Protein AF-A0AAD7UZS7-F1 (afdb_monomer_lite)

Structure (mmCIF, N/CA/C/O backbone):
data_AF-A0AAD7UZS7-F1
#
_entry.id   AF-A0AAD7UZS7-F1
#
loop_
_atom_site.group_PDB
_atom_site.id
_atom_site.type_symbol
_atom_site.label_atom_id
_atom_site.label_alt_id
_atom_site.label_comp_id
_atom_site.label_asym_id
_atom_site.label_entity_id
_atom_site.label_seq_id
_atom_site.pdbx_PDB_ins_code
_atom_site.Cartn_x
_atom_site.Cartn_y
_atom_site.Cartn_z
_atom_site.occupancy
_atom_site.B_iso_or_equiv
_atom_site.auth_seq_id
_atom_site.auth_comp_id
_atom_site.auth_asym_id
_atom_site.auth_atom_id
_atom_site.pdbx_PDB_model_num
ATOM 1 N N . MET A 1 1 ? -13.257 4.327 -44.012 1.00 34.75 1 MET A N 1
ATOM 2 C CA . MET A 1 1 ? -13.485 3.287 -42.992 1.00 34.75 1 MET A CA 1
ATOM 3 C C . MET A 1 1 ? -13.222 3.942 -41.645 1.00 34.75 1 MET A C 1
ATOM 5 O O . MET A 1 1 ? -12.064 4.077 -41.287 1.00 34.75 1 MET A O 1
ATOM 9 N N . THR A 1 2 ? -14.165 4.761 -41.162 1.00 34.84 2 THR A N 1
ATOM 10 C CA . THR A 1 2 ? -15.269 4.382 -40.239 1.00 34.84 2 THR A CA 1
ATOM 11 C C . THR A 1 2 ? -14.692 3.950 -38.886 1.00 34.84 2 THR A C 1
ATOM 13 O O . THR A 1 2 ? -14.070 2.899 -38.812 1.00 34.84 2 THR A O 1
ATOM 16 N N . GLU A 1 3 ? -14.591 4.872 -37.921 1.00 46.22 3 GLU A N 1
ATOM 17 C CA . GLU A 1 3 ? -15.652 5.182 -36.928 1.00 46.22 3 GLU A CA 1
ATOM 18 C C . GLU A 1 3 ? -15.929 3.970 -36.023 1.00 46.22 3 GLU A C 1
ATOM 20 O O . GLU A 1 3 ? -16.879 3.249 -36.266 1.00 46.22 3 GLU A O 1
ATOM 25 N N . GLU A 1 4 ? -15.081 3.733 -35.012 1.00 42.47 4 GLU A N 1
ATOM 26 C CA . GLU A 1 4 ? -15.274 2.712 -33.955 1.00 42.47 4 GLU A CA 1
ATOM 27 C C . GLU A 1 4 ? -14.586 3.178 -32.649 1.00 42.47 4 GLU A C 1
ATOM 29 O O . GLU A 1 4 ? -13.711 2.524 -32.084 1.00 42.47 4 GLU A O 1
ATOM 34 N N . LEU A 1 5 ? -14.899 4.394 -32.199 1.00 43.41 5 LEU A N 1
ATOM 35 C CA . LEU A 1 5 ? -14.493 4.900 -30.881 1.00 43.41 5 LEU A CA 1
ATOM 36 C C . LEU A 1 5 ? -15.609 5.535 -30.022 1.00 43.41 5 LEU A C 1
ATOM 38 O O . LEU A 1 5 ? -15.333 5.739 -28.838 1.00 43.41 5 LEU A O 1
ATOM 42 N N . PRO A 1 6 ? -16.849 5.812 -30.496 1.00 47.59 6 PRO A N 1
ATOM 43 C CA . PRO A 1 6 ? -17.861 6.392 -29.612 1.00 47.59 6 PRO A CA 1
ATOM 44 C C . PRO A 1 6 ? -18.611 5.364 -28.736 1.00 47.59 6 PRO A C 1
ATOM 46 O O . PRO A 1 6 ? -19.041 5.724 -27.641 1.00 47.59 6 PRO A O 1
ATOM 49 N N . GLU A 1 7 ? -18.705 4.079 -29.110 1.00 40.81 7 GLU A N 1
ATOM 50 C CA . GLU A 1 7 ? -19.534 3.105 -28.359 1.00 40.81 7 GLU A CA 1
ATOM 51 C C . GLU A 1 7 ? -19.004 2.764 -26.953 1.00 40.81 7 GLU A C 1
ATOM 53 O O . GLU A 1 7 ? -19.781 2.514 -26.027 1.00 40.81 7 GLU A O 1
ATOM 58 N N . ALA A 1 8 ? -17.683 2.782 -26.748 1.00 45.66 8 ALA A N 1
ATOM 59 C CA . ALA A 1 8 ? -17.097 2.482 -25.438 1.00 45.66 8 ALA A CA 1
ATOM 60 C C . ALA A 1 8 ? -17.362 3.593 -24.404 1.00 45.66 8 ALA A C 1
ATOM 62 O O . ALA A 1 8 ? -17.337 3.337 -23.199 1.00 45.66 8 ALA A O 1
ATOM 63 N N . VAL A 1 9 ? -17.619 4.817 -24.874 1.00 44.47 9 VAL A N 1
ATOM 64 C CA . VAL A 1 9 ? -17.815 6.007 -24.036 1.00 44.47 9 VAL A CA 1
ATOM 65 C C . VAL A 1 9 ? -19.282 6.139 -23.615 1.00 44.47 9 VAL A C 1
ATOM 67 O O . VAL A 1 9 ? -19.565 6.482 -22.468 1.00 44.47 9 VAL A O 1
ATOM 70 N N . GLU A 1 10 ? -20.212 5.776 -24.502 1.00 42.84 10 GLU A N 1
ATOM 71 C CA . GLU A 1 10 ? -21.659 5.826 -24.248 1.00 42.84 10 GLU A CA 1
ATOM 72 C C . GLU A 1 10 ? -22.138 4.703 -23.313 1.00 42.84 10 GLU A C 1
ATOM 74 O O . GLU A 1 10 ? -23.030 4.899 -22.490 1.00 42.84 10 GLU A O 1
ATOM 79 N N . LYS A 1 11 ? -21.489 3.531 -23.347 1.00 45.81 11 LYS A N 1
ATOM 80 C CA . LYS A 1 11 ? -21.862 2.389 -22.492 1.00 45.81 11 LYS A CA 1
ATOM 81 C C . LYS A 1 11 ? -21.555 2.597 -21.000 1.00 45.81 11 LYS A C 1
ATOM 83 O O . LYS A 1 11 ? -22.085 1.871 -20.161 1.00 45.81 11 LYS A O 1
ATOM 88 N N . ILE A 1 12 ? -20.698 3.563 -20.660 1.00 48.84 12 ILE A N 1
ATOM 89 C CA . ILE A 1 12 ? -20.290 3.858 -19.274 1.00 48.84 12 ILE A CA 1
ATOM 90 C C . ILE A 1 12 ? -21.111 5.012 -18.680 1.00 48.84 12 ILE A C 1
ATOM 92 O O . ILE A 1 12 ? -21.299 5.071 -17.465 1.00 48.84 12 ILE A O 1
ATOM 96 N N . ILE A 1 13 ? -21.625 5.915 -19.516 1.00 47.97 13 ILE A N 1
ATOM 97 C CA . ILE A 1 13 ? -22.289 7.142 -19.077 1.00 47.97 13 ILE A CA 1
ATOM 98 C C . ILE A 1 13 ? -23.733 7.095 -19.573 1.00 47.97 13 ILE A C 1
ATOM 100 O O . ILE A 1 13 ? -24.020 7.404 -20.724 1.00 47.97 13 ILE A O 1
ATOM 104 N N . GLY A 1 14 ? -24.652 6.699 -18.687 1.00 41.62 14 GLY A N 1
ATOM 105 C CA . GLY A 1 14 ? -26.088 6.839 -18.936 1.00 41.62 14 GLY A CA 1
ATOM 106 C C . GLY A 1 14 ? -26.455 8.282 -19.332 1.00 41.62 14 GLY A C 1
ATOM 107 O O . GLY A 1 14 ? -25.746 9.228 -18.971 1.00 41.62 14 GLY A O 1
ATOM 108 N N . PRO A 1 15 ? -27.554 8.489 -20.075 1.00 39.66 15 PRO A N 1
ATOM 109 C CA . PRO A 1 15 ? -27.794 9.739 -20.776 1.00 39.66 15 PRO A CA 1
ATOM 110 C C . PRO A 1 15 ? -28.309 10.806 -19.809 1.00 39.66 15 PRO A C 1
ATOM 112 O O . PRO A 1 15 ? -29.509 10.906 -19.571 1.00 39.66 15 PRO A O 1
ATOM 115 N N . SER A 1 16 ? -27.404 11.593 -19.230 1.00 48.38 16 SER A N 1
ATOM 116 C CA . SER A 1 16 ? -27.586 13.014 -18.880 1.00 48.38 16 SER A CA 1
ATOM 117 C C . SER A 1 16 ? -26.532 13.430 -17.870 1.00 48.38 16 SER A C 1
ATOM 119 O O . SER A 1 16 ? -26.708 13.256 -16.668 1.00 48.38 16 SER A O 1
ATOM 121 N N . SER A 1 17 ? -25.440 14.026 -18.333 1.00 45.56 17 SER A N 1
ATOM 122 C CA . SER A 1 17 ? -24.605 14.896 -17.503 1.00 45.56 17 SER A CA 1
ATOM 123 C C . SER A 1 17 ? -23.801 15.796 -18.428 1.00 45.56 17 SER A C 1
ATOM 125 O O . SER A 1 17 ? -22.802 15.384 -19.007 1.00 45.56 17 SER A O 1
ATOM 127 N N . SER A 1 18 ? -24.268 17.030 -18.587 1.00 51.00 18 SER A N 1
ATOM 128 C CA . SER A 1 18 ? -23.645 18.112 -19.349 1.00 51.00 18 SER A CA 1
ATOM 129 C C . SER A 1 18 ? -22.381 18.653 -18.662 1.00 51.00 18 SER A C 1
ATOM 131 O O . SER A 1 18 ? -22.293 19.843 -18.363 1.00 51.00 18 SER A O 1
ATOM 133 N N . LEU A 1 19 ? -21.415 17.784 -18.363 1.00 45.06 19 LEU A N 1
ATOM 134 C CA . LEU A 1 19 ? -20.101 18.180 -17.860 1.00 45.06 19 LEU A CA 1
ATOM 135 C C . LEU A 1 19 ? -19.131 18.288 -19.038 1.00 45.06 19 LEU A C 1
ATOM 137 O O . LEU A 1 19 ? -19.007 17.372 -19.848 1.00 45.06 19 LEU A O 1
ATOM 141 N N . GLN A 1 20 ? -18.502 19.456 -19.162 1.00 49.06 20 GLN A N 1
ATOM 142 C CA . GLN A 1 20 ? -17.637 19.831 -20.275 1.00 49.06 20 GLN A CA 1
ATOM 143 C C . GLN A 1 20 ? -16.518 18.805 -20.490 1.00 49.06 20 GLN A C 1
ATOM 145 O O . GLN A 1 20 ? -15.691 18.558 -19.617 1.00 49.06 20 GLN A O 1
ATOM 150 N N . TYR A 1 21 ? -16.477 18.264 -21.707 1.00 43.16 21 TYR A N 1
ATOM 151 C CA . TYR A 1 21 ? -15.547 17.244 -22.203 1.00 43.16 21 TYR A CA 1
ATOM 152 C C . TYR A 1 21 ? -14.063 17.505 -21.855 1.00 43.16 21 TYR A C 1
ATOM 154 O O . TYR A 1 21 ? -13.299 16.565 -21.642 1.00 43.16 21 TYR A O 1
ATOM 162 N N . GLY A 1 22 ? -13.657 18.776 -21.740 1.00 48.41 22 GLY A N 1
ATOM 163 C CA . GLY A 1 22 ? -12.296 19.177 -21.361 1.00 48.41 22 GLY A CA 1
ATOM 164 C C . GLY A 1 22 ? -11.922 18.867 -19.906 1.00 48.41 22 GLY A C 1
ATOM 165 O O . GLY A 1 22 ? -10.808 18.406 -19.648 1.00 48.41 22 GLY A O 1
ATOM 166 N N . ASP A 1 23 ? -12.854 19.029 -18.966 1.00 51.62 23 ASP A N 1
ATOM 167 C CA . ASP A 1 23 ? -12.610 18.763 -17.542 1.00 51.62 23 ASP A CA 1
ATOM 168 C C . ASP A 1 23 ? -12.594 17.261 -17.264 1.00 51.62 23 ASP A C 1
ATOM 170 O O . ASP A 1 23 ? -11.804 16.766 -16.454 1.00 51.62 23 ASP A O 1
ATOM 174 N N . THR A 1 24 ? -13.416 16.507 -17.994 1.00 54.41 24 THR A N 1
ATOM 175 C CA . THR A 1 24 ? -13.457 15.048 -17.897 1.00 54.41 24 THR A CA 1
ATOM 176 C C . THR A 1 24 ? -12.170 14.424 -18.424 1.00 54.41 24 THR A C 1
ATOM 178 O O . THR A 1 24 ? -11.658 13.519 -17.778 1.00 54.41 24 THR A O 1
ATOM 181 N N . LEU A 1 25 ? -11.601 14.931 -19.528 1.00 52.16 25 LEU A N 1
ATOM 182 C CA . LEU A 1 25 ? -10.336 14.445 -20.096 1.00 52.16 25 LEU A CA 1
ATOM 183 C C . LEU A 1 25 ? -9.134 14.725 -19.193 1.00 52.16 25 LEU A C 1
ATOM 185 O O . LEU A 1 25 ? -8.334 13.823 -18.957 1.00 52.16 25 LEU A O 1
ATOM 189 N N . MET A 1 26 ? -9.018 15.933 -18.639 1.00 54.00 26 MET A N 1
ATOM 190 C CA . MET A 1 26 ? -7.929 16.253 -17.708 1.00 54.00 26 MET A CA 1
ATOM 191 C C . MET A 1 26 ? -8.052 15.474 -16.396 1.00 54.00 26 MET A C 1
ATOM 193 O O . MET A 1 26 ? -7.050 14.991 -15.867 1.00 54.00 26 MET A O 1
ATOM 197 N N . THR A 1 27 ? -9.276 15.255 -15.912 1.00 55.97 27 THR A N 1
ATOM 198 C CA . THR A 1 27 ? -9.528 14.396 -14.747 1.00 55.97 27 THR A CA 1
ATOM 199 C C . THR A 1 27 ? -9.259 12.920 -15.065 1.00 55.97 27 THR A C 1
ATOM 201 O O . THR A 1 27 ? -8.687 12.211 -14.240 1.00 55.97 27 THR A O 1
ATOM 204 N N . LEU A 1 28 ? -9.590 12.443 -16.270 1.00 53.00 28 LEU A N 1
ATOM 205 C CA . LEU A 1 28 ? -9.273 11.091 -16.752 1.00 53.00 28 LEU A CA 1
ATOM 206 C C . LEU A 1 28 ? -7.767 10.871 -16.888 1.00 53.00 28 LEU A C 1
ATOM 208 O O . LEU A 1 28 ? -7.269 9.840 -16.452 1.00 53.00 28 LEU A O 1
ATOM 212 N N . LEU A 1 29 ? -7.025 11.834 -17.435 1.00 51.84 29 LEU A N 1
ATOM 213 C CA . LEU A 1 29 ? -5.568 11.757 -17.560 1.00 51.84 29 LEU A CA 1
ATOM 214 C C . LEU A 1 29 ? -4.883 11.805 -16.186 1.00 51.84 29 LEU A C 1
ATOM 216 O O . LEU A 1 29 ? -3.997 10.993 -15.914 1.00 51.84 29 LEU A O 1
ATOM 220 N N . ALA A 1 30 ? -5.348 12.677 -15.285 1.00 57.16 30 ALA A N 1
ATOM 221 C CA . ALA A 1 30 ? -4.860 12.741 -13.907 1.00 57.16 30 ALA A CA 1
ATOM 222 C C . ALA A 1 30 ? -5.179 11.462 -13.108 1.00 57.16 30 ALA A C 1
ATOM 224 O O . ALA A 1 30 ? -4.355 10.993 -12.321 1.00 57.16 30 ALA A O 1
ATOM 225 N N . THR A 1 31 ? -6.348 10.853 -13.331 1.00 56.47 31 THR A N 1
ATOM 226 C CA . THR A 1 31 ? -6.728 9.585 -12.685 1.00 56.47 31 THR A CA 1
ATOM 227 C C . THR A 1 31 ? -6.069 8.366 -13.327 1.00 56.47 31 THR A C 1
ATOM 229 O O . THR A 1 31 ? -5.806 7.398 -12.613 1.00 56.47 31 THR A O 1
ATOM 232 N N . LEU A 1 32 ? -5.725 8.401 -14.621 1.00 54.59 32 LEU A N 1
ATOM 233 C CA . LEU A 1 32 ? -4.958 7.339 -15.284 1.00 54.59 32 LEU A CA 1
ATOM 234 C C . LEU A 1 32 ? -3.574 7.175 -14.651 1.00 54.59 32 LEU A C 1
ATOM 236 O O . LEU A 1 32 ? -3.126 6.053 -14.438 1.00 54.59 32 LEU A O 1
ATOM 240 N N . TRP A 1 33 ? -2.914 8.280 -14.303 1.00 53.66 33 TRP A N 1
ATOM 241 C CA . TRP A 1 33 ? -1.585 8.247 -13.680 1.00 53.66 33 TRP A CA 1
ATOM 242 C C . TRP A 1 33 ? -1.630 7.824 -12.208 1.00 53.66 33 TRP A C 1
ATOM 244 O O . TRP A 1 33 ? -0.631 7.360 -11.663 1.00 53.66 33 TRP A O 1
ATOM 254 N N . TRP A 1 34 ? -2.801 7.918 -11.572 1.00 59.44 34 TRP A N 1
ATOM 255 C CA . TRP A 1 34 ? -3.037 7.395 -10.227 1.00 59.44 34 TRP A CA 1
ATOM 256 C C . TRP A 1 34 ? -3.326 5.885 -10.213 1.00 59.44 34 TRP A C 1
ATOM 258 O O . TRP A 1 34 ? -3.430 5.281 -9.144 1.00 59.44 34 TRP A O 1
ATOM 268 N N . ARG A 1 35 ? -3.447 5.231 -11.379 1.00 76.25 35 ARG A N 1
ATOM 269 C CA . ARG A 1 35 ? -3.639 3.779 -11.446 1.00 76.25 35 ARG A CA 1
ATOM 270 C C . ARG A 1 35 ? -2.301 3.071 -11.233 1.00 76.25 35 ARG A C 1
ATOM 272 O O . ARG A 1 35 ? -1.406 3.212 -12.068 1.00 76.25 35 ARG A O 1
ATOM 279 N N . PRO A 1 36 ? -2.167 2.242 -10.180 1.00 76.56 36 PRO A N 1
ATOM 280 C CA . PRO A 1 36 ? -0.920 1.528 -9.908 1.00 76.56 36 PRO A CA 1
ATOM 281 C C . PRO A 1 36 ? -0.444 0.679 -11.093 1.00 76.56 36 PRO A C 1
ATOM 283 O O . PRO A 1 36 ? 0.754 0.561 -11.319 1.00 76.56 36 PRO A O 1
ATOM 286 N N . VAL A 1 37 ? -1.383 0.128 -11.871 1.00 81.25 37 VAL A N 1
ATOM 287 C CA . VAL A 1 37 ? -1.093 -0.694 -13.054 1.00 81.25 37 VAL A CA 1
ATOM 288 C C . VAL A 1 37 ? -0.431 0.132 -14.154 1.00 81.25 37 VAL A C 1
ATOM 290 O O . VAL A 1 37 ? 0.618 -0.258 -14.644 1.00 81.25 37 VAL A O 1
ATOM 293 N N . THR A 1 38 ? -0.968 1.305 -14.483 1.00 82.88 38 THR A N 1
ATOM 294 C CA . THR A 1 38 ? -0.404 2.174 -15.527 1.00 82.88 38 THR A CA 1
ATOM 295 C C . THR A 1 38 ? 0.963 2.724 -15.121 1.00 82.88 38 THR A C 1
ATOM 297 O O . THR A 1 38 ? 1.889 2.751 -15.929 1.00 82.88 38 THR A O 1
ATOM 300 N N . ALA A 1 39 ? 1.137 3.093 -13.847 1.00 79.50 39 ALA A N 1
ATOM 301 C CA . ALA A 1 39 ? 2.445 3.482 -13.321 1.00 79.50 39 ALA A CA 1
ATOM 302 C C . ALA A 1 39 ? 3.459 2.322 -13.387 1.00 79.50 39 ALA A C 1
ATOM 304 O O . ALA A 1 39 ? 4.634 2.531 -13.698 1.00 79.50 39 ALA A O 1
ATOM 305 N N . PHE A 1 40 ? 3.009 1.092 -13.127 1.00 81.69 40 PHE A N 1
ATOM 306 C CA . PHE A 1 40 ? 3.840 -0.101 -13.250 1.00 81.69 40 PHE A CA 1
ATOM 307 C C . PHE A 1 40 ? 4.209 -0.413 -14.704 1.00 81.69 40 PHE A C 1
ATOM 309 O O . PHE A 1 40 ? 5.367 -0.726 -14.971 1.00 81.69 40 PHE A O 1
ATOM 316 N N . GLU A 1 41 ? 3.265 -0.307 -15.639 1.00 84.00 41 GLU A N 1
ATOM 317 C CA . GLU A 1 41 ? 3.509 -0.484 -17.075 1.00 84.00 41 GLU A CA 1
ATOM 318 C C . GLU A 1 41 ? 4.536 0.529 -17.580 1.00 84.00 41 GLU A C 1
ATOM 320 O O . GLU A 1 41 ? 5.536 0.139 -18.179 1.00 84.00 41 GLU A O 1
ATOM 325 N N . ALA A 1 42 ? 4.379 1.804 -17.215 1.00 83.38 42 ALA A N 1
ATOM 326 C CA . ALA A 1 42 ? 5.352 2.842 -17.538 1.00 83.38 42 ALA A CA 1
ATOM 327 C C . ALA A 1 42 ? 6.749 2.530 -16.970 1.00 83.38 42 ALA A C 1
ATOM 329 O O . ALA A 1 42 ? 7.752 2.747 -17.646 1.00 83.38 42 ALA A O 1
ATOM 330 N N . LEU A 1 43 ? 6.835 1.984 -15.750 1.00 80.06 43 LEU A N 1
ATOM 331 C CA . LEU A 1 43 ? 8.108 1.568 -15.153 1.00 80.06 43 LEU A CA 1
ATOM 332 C C . LEU A 1 43 ? 8.694 0.319 -15.833 1.00 80.06 43 LEU A C 1
ATOM 334 O O . LEU A 1 43 ? 9.914 0.211 -15.952 1.00 80.06 43 LEU A O 1
ATOM 338 N N . ARG A 1 44 ? 7.856 -0.652 -16.220 1.00 82.06 44 ARG A N 1
ATOM 339 C CA . ARG A 1 44 ? 8.235 -1.877 -16.952 1.00 82.06 44 ARG A CA 1
ATOM 340 C C . ARG A 1 44 ? 8.850 -1.539 -18.301 1.00 82.06 44 ARG A C 1
ATOM 342 O O . ARG A 1 44 ? 9.913 -2.067 -18.608 1.00 82.06 44 ARG A O 1
ATOM 349 N N . ASP A 1 45 ? 8.212 -0.640 -19.038 1.00 84.38 45 ASP A N 1
ATOM 350 C CA . ASP A 1 45 ? 8.590 -0.302 -20.411 1.00 84.38 45 ASP A CA 1
ATOM 351 C C . ASP A 1 45 ? 9.632 0.833 -20.465 1.00 84.38 45 ASP A C 1
ATOM 353 O O . ASP A 1 45 ? 10.068 1.249 -21.537 1.00 84.38 45 ASP A O 1
ATOM 357 N N . HIS A 1 46 ? 10.065 1.338 -19.303 1.00 82.00 46 HIS A N 1
ATOM 358 C CA . HIS A 1 46 ? 11.026 2.428 -19.215 1.00 82.00 46 HIS A CA 1
ATOM 359 C C . HIS A 1 46 ? 12.394 2.011 -19.794 1.00 82.00 46 HIS A C 1
ATOM 361 O O . HIS A 1 46 ? 12.946 0.990 -19.375 1.00 82.00 46 HIS A O 1
ATOM 367 N N . PRO A 1 47 ? 13.033 2.822 -20.661 1.00 81.62 47 PRO A N 1
ATOM 368 C CA . PRO A 1 47 ? 14.317 2.477 -21.288 1.00 81.62 47 PRO A CA 1
ATOM 369 C C . PRO A 1 47 ? 15.446 2.285 -20.266 1.00 81.62 47 PRO A C 1
ATOM 371 O O . PRO A 1 47 ? 16.352 1.478 -20.451 1.00 81.62 47 PRO A O 1
ATOM 374 N N . GLY A 1 48 ? 15.369 2.985 -19.134 1.00 79.12 48 GLY A N 1
ATOM 375 C CA . GLY A 1 48 ? 16.284 2.782 -18.011 1.00 79.12 48 GLY A CA 1
ATOM 376 C C . GLY A 1 48 ? 16.083 1.457 -17.270 1.00 79.12 48 GLY A C 1
ATOM 377 O O . GLY A 1 48 ? 16.976 1.066 -16.541 1.00 79.12 48 GLY A O 1
ATOM 378 N N . ALA A 1 49 ? 14.957 0.759 -17.439 1.00 76.62 49 ALA A N 1
ATOM 379 C CA . ALA A 1 49 ? 14.628 -0.491 -16.748 1.00 76.62 49 ALA A CA 1
ATOM 380 C C . ALA A 1 49 ? 14.928 -1.756 -17.575 1.00 76.62 49 ALA A C 1
ATOM 382 O O . ALA A 1 49 ? 14.612 -2.856 -17.128 1.00 76.62 49 ALA A O 1
ATOM 383 N N . VAL A 1 50 ? 15.565 -1.621 -18.745 1.00 80.88 50 VAL A N 1
ATOM 384 C CA . VAL A 1 50 ? 15.874 -2.736 -19.663 1.00 80.88 50 VAL A CA 1
ATOM 385 C C . VAL A 1 50 ? 16.689 -3.846 -18.988 1.00 80.88 50 VAL A C 1
ATOM 387 O O . VAL A 1 50 ? 16.460 -5.022 -19.243 1.00 80.88 50 VAL A O 1
ATOM 390 N N . ASN A 1 51 ? 17.589 -3.487 -18.067 1.00 84.00 51 ASN A N 1
ATOM 391 C CA . ASN A 1 51 ? 18.445 -4.440 -17.350 1.00 84.00 51 ASN A CA 1
ATOM 392 C C . ASN A 1 51 ? 17.838 -4.951 -16.033 1.00 84.00 51 ASN A C 1
ATOM 394 O O . ASN A 1 51 ? 18.574 -5.415 -15.165 1.00 84.00 51 ASN A O 1
ATOM 398 N N . ARG A 1 52 ? 16.519 -4.838 -15.847 1.00 85.19 52 ARG A N 1
ATOM 399 C C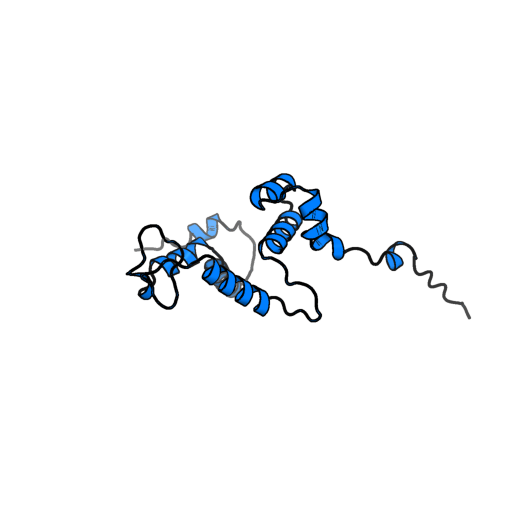A . ARG A 1 52 ? 15.837 -5.223 -14.606 1.00 85.19 52 ARG A CA 1
ATOM 400 C C . ARG A 1 52 ? 16.139 -6.682 -14.222 1.00 85.19 52 ARG A C 1
ATOM 402 O O . ARG A 1 52 ? 15.965 -7.575 -15.051 1.00 85.19 52 ARG A O 1
ATOM 409 N N . PRO A 1 53 ? 16.503 -6.952 -12.956 1.00 87.06 53 PRO A N 1
ATOM 410 C CA . PRO A 1 53 ? 16.701 -8.317 -12.498 1.00 87.06 53 PRO A CA 1
ATOM 411 C C . PRO A 1 53 ? 15.379 -9.105 -12.525 1.00 87.06 53 PRO A C 1
ATOM 413 O O . PRO A 1 53 ? 14.322 -8.556 -12.189 1.00 87.06 53 PRO A O 1
ATOM 416 N N . PRO A 1 54 ? 15.408 -10.393 -12.908 1.00 84.81 54 PRO A N 1
ATOM 417 C CA . PRO A 1 54 ? 14.204 -11.205 -13.035 1.00 84.81 54 PRO A CA 1
ATOM 418 C C . PRO A 1 54 ? 13.458 -11.290 -11.697 1.00 84.81 54 PRO A C 1
ATOM 420 O O . PRO A 1 54 ? 14.055 -11.512 -10.647 1.00 84.81 54 PRO A O 1
ATOM 423 N N . GLY A 1 55 ? 12.140 -11.081 -11.736 1.00 85.25 55 GLY A N 1
ATOM 424 C CA . GLY A 1 55 ? 11.273 -11.111 -10.552 1.00 85.25 55 GLY A CA 1
ATOM 425 C C . GLY A 1 55 ? 11.267 -9.836 -9.696 1.00 85.25 55 GLY A C 1
ATOM 426 O O . GLY A 1 55 ? 10.453 -9.738 -8.780 1.00 85.25 55 GLY A O 1
ATOM 427 N N . ALA A 1 56 ? 12.105 -8.833 -9.982 1.00 86.69 56 ALA A N 1
ATOM 428 C CA . ALA A 1 56 ? 12.106 -7.579 -9.229 1.00 86.69 56 ALA A CA 1
ATOM 429 C C . ALA A 1 56 ? 11.097 -6.566 -9.793 1.00 86.69 56 ALA A C 1
ATOM 431 O O . ALA A 1 56 ? 11.208 -6.137 -10.939 1.00 86.69 56 ALA A O 1
ATOM 432 N N . LEU A 1 57 ? 10.137 -6.127 -8.973 1.00 85.31 57 LEU A N 1
ATOM 433 C CA . LEU A 1 57 ? 9.192 -5.064 -9.353 1.00 85.31 57 LEU A CA 1
ATOM 434 C C . LEU A 1 57 ? 9.796 -3.662 -9.202 1.00 85.31 57 LEU A C 1
ATOM 436 O O . LEU A 1 57 ? 9.531 -2.780 -10.016 1.00 85.31 57 LEU A O 1
ATOM 440 N N . PHE A 1 58 ? 10.621 -3.463 -8.173 1.00 86.31 58 PHE A N 1
ATOM 441 C CA . PHE A 1 58 ? 11.263 -2.187 -7.865 1.00 86.31 58 PHE A CA 1
ATOM 442 C C . PHE A 1 58 ? 12.764 -2.280 -8.131 1.00 86.31 58 PHE A C 1
ATOM 444 O O . PHE A 1 58 ? 13.429 -3.189 -7.634 1.00 86.31 58 PHE A O 1
ATOM 451 N N . ILE A 1 59 ? 13.302 -1.319 -8.880 1.00 89.25 59 ILE A N 1
ATOM 452 C CA . ILE A 1 59 ? 14.724 -1.233 -9.236 1.00 89.25 59 ILE A CA 1
ATOM 453 C C . ILE A 1 59 ? 15.358 0.013 -8.624 1.00 89.25 59 ILE A C 1
ATOM 455 O O . ILE A 1 59 ? 14.675 1.012 -8.397 1.00 89.25 59 ILE A O 1
ATOM 459 N N . SER A 1 60 ? 16.660 -0.038 -8.346 1.00 85.25 60 SER A N 1
ATOM 460 C CA . SER A 1 60 ? 17.402 1.137 -7.889 1.00 85.25 60 SER A CA 1
ATOM 461 C C . SER A 1 60 ? 17.434 2.215 -8.975 1.00 85.25 60 SER A C 1
ATOM 463 O O . SER A 1 60 ? 17.649 1.927 -10.150 1.00 85.25 60 SER A O 1
ATOM 465 N N . THR A 1 61 ? 17.295 3.479 -8.571 1.00 81.62 61 THR A N 1
ATOM 466 C CA . THR A 1 61 ? 17.406 4.632 -9.477 1.00 81.62 61 THR A CA 1
ATOM 467 C C . THR A 1 61 ? 18.839 4.891 -9.938 1.00 81.62 61 THR A C 1
ATOM 469 O O . THR A 1 61 ? 19.039 5.616 -10.905 1.00 81.62 61 THR A O 1
ATOM 472 N N . THR A 1 62 ? 19.842 4.345 -9.241 1.00 84.75 62 THR A N 1
ATOM 473 C CA . THR A 1 62 ? 21.264 4.509 -9.595 1.00 84.75 62 THR A CA 1
ATOM 474 C C . THR A 1 62 ? 21.782 3.379 -10.479 1.00 84.75 62 THR A C 1
ATOM 476 O O . THR A 1 62 ? 22.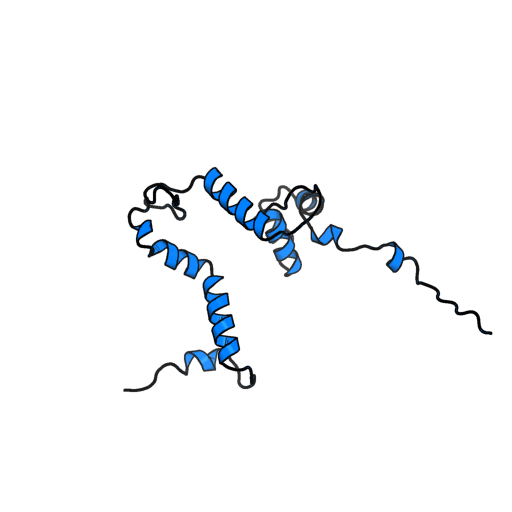603 3.611 -11.360 1.00 84.75 62 THR A O 1
ATOM 479 N N . HIS A 1 63 ? 21.292 2.159 -10.256 1.00 83.75 63 HIS A N 1
ATOM 480 C CA . HIS A 1 63 ? 21.708 0.959 -10.975 1.00 83.75 63 HIS A CA 1
ATOM 481 C C . HIS A 1 63 ? 20.477 0.117 -11.295 1.00 83.75 63 HIS A C 1
ATOM 483 O O . HIS A 1 63 ? 19.993 -0.642 -10.458 1.00 83.75 63 HIS A O 1
ATOM 489 N N . ALA A 1 64 ? 19.978 0.237 -12.522 1.00 82.56 64 ALA A N 1
ATOM 490 C CA . ALA A 1 64 ? 18.755 -0.435 -12.950 1.00 82.56 64 ALA A CA 1
ATOM 491 C C . ALA A 1 64 ? 18.845 -1.971 -13.002 1.00 82.56 64 ALA A C 1
ATOM 493 O O . ALA A 1 64 ? 17.820 -2.643 -13.089 1.00 82.56 64 ALA A O 1
ATOM 494 N N . SER A 1 65 ? 20.058 -2.520 -12.915 1.00 85.06 65 SER A N 1
ATOM 495 C CA . SER A 1 65 ? 20.319 -3.954 -12.778 1.00 85.06 65 SER A CA 1
ATOM 496 C C . SER A 1 65 ? 20.138 -4.492 -11.359 1.00 85.06 65 SER A C 1
ATOM 498 O O . SER A 1 65 ? 20.240 -5.698 -11.142 1.00 85.06 65 SER A O 1
ATOM 500 N N . VAL A 1 66 ? 19.858 -3.623 -10.385 1.00 89.62 66 VAL A N 1
ATOM 501 C CA . VAL A 1 66 ? 19.773 -3.982 -8.968 1.00 89.62 66 VAL A CA 1
ATOM 502 C C . VAL A 1 66 ? 18.359 -3.740 -8.453 1.00 89.62 66 VAL A C 1
ATOM 504 O O . VAL A 1 66 ? 17.791 -2.660 -8.629 1.00 89.62 66 VAL A O 1
ATOM 507 N N . ALA A 1 67 ? 17.794 -4.743 -7.779 1.00 90.69 67 ALA A N 1
ATOM 508 C CA . ALA A 1 67 ? 16.514 -4.611 -7.097 1.00 90.69 67 ALA A CA 1
ATOM 509 C C . ALA A 1 67 ? 16.612 -3.580 -5.961 1.00 90.69 67 ALA A C 1
ATOM 511 O O . ALA A 1 67 ? 17.606 -3.521 -5.233 1.00 90.69 67 ALA A O 1
ATOM 512 N N . ALA A 1 68 ? 15.580 -2.758 -5.791 1.00 91.06 68 ALA A N 1
ATOM 513 C CA . ALA A 1 68 ? 15.551 -1.781 -4.712 1.00 91.06 68 ALA A CA 1
ATOM 514 C C . ALA A 1 68 ? 15.449 -2.492 -3.353 1.00 91.06 68 ALA A C 1
ATOM 516 O O . ALA A 1 68 ? 14.555 -3.306 -3.129 1.00 91.06 68 ALA A O 1
ATOM 517 N N . SER A 1 69 ? 16.348 -2.158 -2.425 1.00 91.44 69 SER A N 1
ATOM 518 C CA . SER A 1 69 ? 16.291 -2.685 -1.060 1.00 91.44 69 SER A CA 1
ATOM 519 C C . SER A 1 69 ? 15.137 -2.077 -0.258 1.00 91.44 69 SER A C 1
ATOM 521 O O . SER A 1 69 ? 14.705 -0.948 -0.524 1.00 91.44 69 SER A O 1
ATOM 523 N N . CYS A 1 70 ? 14.697 -2.778 0.791 1.00 89.94 70 CYS A N 1
ATOM 524 C CA . CYS A 1 70 ? 13.691 -2.279 1.733 1.00 89.94 70 CYS A CA 1
ATOM 525 C C . CYS A 1 70 ? 14.061 -0.901 2.305 1.00 89.94 70 CYS A C 1
ATOM 527 O O . CYS A 1 70 ? 13.204 -0.021 2.391 1.00 89.94 70 CYS A O 1
ATOM 529 N N . ASP A 1 71 ? 15.335 -0.670 2.633 1.00 90.44 71 ASP A N 1
ATOM 530 C CA . ASP A 1 71 ? 15.828 0.627 3.114 1.00 90.44 71 ASP A CA 1
ATOM 531 C C . ASP A 1 71 ? 15.694 1.742 2.081 1.00 90.44 71 ASP A C 1
ATOM 533 O O . ASP A 1 71 ? 15.383 2.888 2.416 1.00 90.44 71 ASP A O 1
ATOM 537 N N . THR A 1 72 ? 15.938 1.420 0.814 1.00 90.75 72 THR A N 1
ATOM 538 C CA . THR A 1 72 ? 15.833 2.373 -0.293 1.00 90.75 72 THR A CA 1
ATOM 539 C C . THR A 1 72 ? 14.383 2.773 -0.519 1.00 90.75 72 THR A C 1
ATOM 541 O O . THR A 1 72 ? 14.070 3.965 -0.497 1.00 90.75 72 THR A O 1
ATOM 544 N N . ILE A 1 73 ? 13.490 1.787 -0.610 1.00 90.69 73 ILE A N 1
ATOM 545 C CA . ILE A 1 73 ? 12.047 2.015 -0.738 1.00 90.69 73 ILE A CA 1
ATOM 546 C C . ILE A 1 73 ? 11.534 2.812 0.468 1.00 90.69 73 ILE A C 1
ATOM 548 O O . ILE A 1 73 ? 10.836 3.810 0.306 1.00 90.69 73 ILE A O 1
ATOM 552 N N . SER A 1 74 ? 11.950 2.449 1.683 1.00 87.31 74 SER A N 1
ATOM 553 C CA . SER A 1 74 ? 11.551 3.153 2.906 1.00 87.31 74 SER A CA 1
ATOM 554 C C . SER A 1 74 ? 11.984 4.621 2.912 1.00 87.31 74 SER A C 1
ATOM 556 O O . SER A 1 74 ? 11.234 5.484 3.372 1.00 87.31 74 SER A O 1
ATOM 558 N N . ARG A 1 75 ? 13.179 4.936 2.391 1.00 87.88 75 ARG A N 1
ATOM 559 C CA . ARG A 1 75 ? 13.642 6.325 2.231 1.00 87.88 75 ARG A CA 1
ATOM 560 C C . ARG A 1 75 ? 12.796 7.093 1.219 1.00 87.88 75 ARG A C 1
ATOM 562 O O . ARG A 1 75 ? 12.424 8.229 1.508 1.00 87.88 75 ARG A O 1
ATOM 569 N N . TRP A 1 76 ? 12.466 6.489 0.077 1.00 89.50 76 TRP A N 1
ATOM 570 C CA . TRP A 1 76 ? 11.593 7.113 -0.923 1.00 89.50 76 TRP A CA 1
ATOM 571 C C . TRP A 1 76 ? 10.204 7.400 -0.359 1.00 89.50 76 TRP A C 1
ATOM 573 O O . TRP A 1 76 ? 9.725 8.526 -0.460 1.00 89.50 76 TRP A O 1
ATOM 583 N N . LEU A 1 77 ? 9.607 6.423 0.324 1.00 85.31 77 LEU A N 1
ATOM 584 C CA . LEU A 1 77 ? 8.298 6.557 0.957 1.00 85.31 77 LEU A CA 1
ATOM 585 C C . LEU A 1 77 ? 8.275 7.668 2.011 1.00 85.31 77 LEU A C 1
ATOM 587 O O . LEU A 1 77 ? 7.385 8.515 1.981 1.00 85.31 77 LEU A O 1
ATOM 591 N N . ARG A 1 78 ? 9.277 7.726 2.900 1.00 82.19 78 ARG A N 1
ATOM 592 C CA . ARG A 1 78 ? 9.393 8.822 3.877 1.00 82.19 78 ARG A CA 1
ATOM 593 C C . ARG A 1 78 ? 9.501 10.179 3.199 1.00 82.19 78 ARG A C 1
ATOM 595 O O . ARG A 1 78 ? 8.847 11.112 3.642 1.00 82.19 78 ARG A O 1
ATOM 602 N N . LYS A 1 79 ? 10.287 10.275 2.122 1.00 83.62 79 LYS A N 1
ATOM 603 C CA . LYS A 1 79 ? 10.437 11.516 1.360 1.00 83.62 79 LYS A CA 1
ATOM 604 C C . LYS A 1 79 ? 9.104 11.948 0.749 1.00 83.62 79 LYS A C 1
ATOM 606 O O . LYS A 1 79 ? 8.760 13.115 0.855 1.00 83.62 79 LYS A O 1
ATOM 611 N N . VAL A 1 80 ? 8.341 11.043 0.139 1.00 82.69 80 VAL A N 1
ATOM 612 C CA . VAL A 1 80 ? 7.020 11.380 -0.424 1.00 82.69 80 VAL A CA 1
ATOM 613 C C . VAL A 1 80 ? 6.078 11.867 0.677 1.00 82.69 80 VAL A C 1
ATOM 615 O O . VAL A 1 80 ? 5.536 12.963 0.582 1.00 82.69 80 VAL A O 1
ATOM 618 N N . VAL A 1 81 ? 5.964 11.109 1.770 1.00 77.12 81 VAL A N 1
ATOM 619 C CA . VAL A 1 81 ? 5.094 11.459 2.903 1.00 77.12 81 VAL A CA 1
ATOM 620 C C . VAL A 1 81 ? 5.489 12.793 3.531 1.00 77.12 81 VAL A C 1
ATOM 622 O O . VAL A 1 81 ? 4.617 13.604 3.819 1.00 77.12 81 VAL A O 1
ATOM 625 N N . SER A 1 82 ? 6.785 13.061 3.710 1.00 76.88 82 SER A N 1
ATOM 626 C CA . SER A 1 82 ? 7.247 14.319 4.300 1.00 76.88 82 SER A CA 1
ATOM 627 C C . SER A 1 82 ? 6.967 15.535 3.419 1.00 76.88 82 SER A C 1
ATOM 629 O O . SER A 1 82 ? 6.778 16.618 3.953 1.00 76.88 82 SER A O 1
ATOM 631 N N . HIS A 1 83 ? 6.955 15.378 2.090 1.00 73.25 83 HIS A N 1
ATOM 632 C CA . HIS A 1 83 ? 6.592 16.472 1.182 1.00 73.25 83 HIS A CA 1
ATOM 633 C C . HIS A 1 83 ? 5.075 16.686 1.113 1.00 73.25 83 HIS A C 1
ATOM 635 O O . HIS A 1 83 ? 4.638 17.814 0.917 1.00 73.25 83 HIS A O 1
ATOM 641 N N . SER A 1 84 ? 4.272 15.627 1.264 1.00 67.19 84 SER A N 1
ATOM 642 C CA . SER A 1 84 ? 2.805 15.718 1.218 1.00 67.19 84 SER A CA 1
ATOM 643 C C . SER A 1 84 ? 2.180 16.177 2.534 1.00 67.19 84 SER A C 1
ATOM 645 O O . SER A 1 84 ? 1.089 16.742 2.530 1.00 67.19 84 SER A O 1
ATOM 647 N N . ILE A 1 85 ? 2.839 15.917 3.663 1.00 66.38 85 ILE A N 1
ATOM 648 C CA . ILE A 1 85 ? 2.354 16.313 4.983 1.00 66.38 85 ILE A CA 1
ATOM 649 C C . ILE A 1 85 ? 3.045 17.610 5.380 1.00 66.38 85 ILE A C 1
ATOM 651 O O . ILE A 1 85 ? 4.080 17.620 6.046 1.00 66.38 85 ILE A O 1
ATOM 655 N N . THR A 1 86 ? 2.438 18.724 4.990 1.00 57.91 86 THR A N 1
ATOM 656 C CA . THR A 1 86 ? 2.748 20.034 5.557 1.00 57.91 86 THR A CA 1
ATOM 657 C C . THR A 1 86 ? 2.220 20.042 6.988 1.00 57.91 86 THR A C 1
ATOM 659 O O . THR A 1 86 ? 1.057 20.358 7.223 1.00 57.91 86 THR A O 1
ATOM 662 N N . SER A 1 87 ? 3.001 19.615 7.979 1.00 53.19 87 SER A N 1
ATOM 663 C CA . SER A 1 87 ? 2.589 19.804 9.374 1.00 53.19 87 SER A CA 1
ATOM 664 C C . SER A 1 87 ? 3.757 20.146 10.277 1.00 53.19 87 SER A C 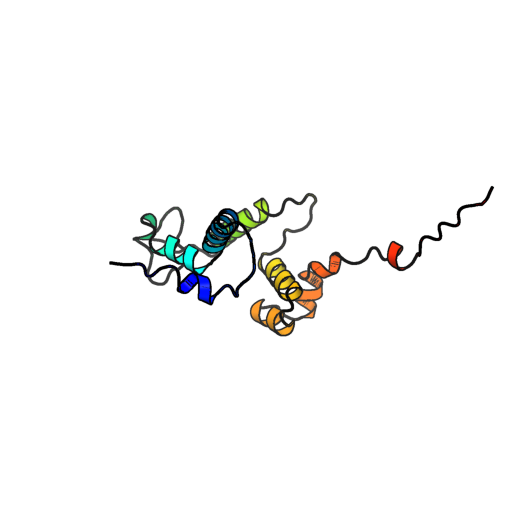1
ATOM 666 O O . SER A 1 87 ? 4.622 19.335 10.603 1.00 53.19 87 SER A O 1
ATOM 668 N N . SER A 1 88 ? 3.709 21.421 10.648 1.00 54.53 88 SER A N 1
ATOM 669 C CA . SER A 1 88 ? 4.104 21.997 11.921 1.00 54.53 88 SER A CA 1
ATOM 670 C C . SER A 1 88 ? 4.004 21.040 13.112 1.00 54.53 88 SER A C 1
ATOM 672 O O . SER A 1 88 ? 3.041 20.290 13.235 1.00 54.53 88 SER A O 1
ATOM 674 N N . SER A 1 89 ? 4.968 21.229 14.013 1.00 49.56 89 SER A N 1
ATOM 675 C CA . SER A 1 89 ? 5.094 20.722 15.384 1.00 49.56 89 SER A CA 1
ATOM 676 C C . SER A 1 89 ? 5.333 19.213 15.551 1.00 49.56 89 SER A C 1
ATOM 678 O O . SER A 1 89 ? 4.499 18.378 15.228 1.00 49.56 89 SER A O 1
ATOM 680 N N . SER A 1 90 ? 6.550 18.924 16.042 1.00 51.38 90 SER A N 1
ATOM 681 C CA . SER A 1 90 ? 7.081 17.846 16.914 1.00 51.38 90 SER A CA 1
ATOM 682 C C . SER A 1 90 ? 6.430 16.452 17.039 1.00 51.38 90 SER A C 1
ATOM 684 O O . SER A 1 90 ? 6.962 15.618 17.773 1.00 51.38 90 SER A O 1
ATOM 686 N N . SER A 1 91 ? 5.342 16.130 16.349 1.00 60.78 91 SER A N 1
ATOM 687 C CA . SER A 1 91 ? 4.694 14.824 16.395 1.00 60.78 91 SER A CA 1
ATOM 688 C C . SER A 1 91 ? 5.358 13.844 15.423 1.00 60.78 91 SER A C 1
ATOM 690 O O . SER A 1 91 ? 5.814 14.195 14.333 1.00 60.78 91 SER A O 1
ATOM 692 N N . ARG A 1 92 ? 5.456 12.576 15.839 1.00 67.94 92 ARG A N 1
ATOM 693 C CA . ARG A 1 92 ? 6.021 11.493 15.026 1.00 67.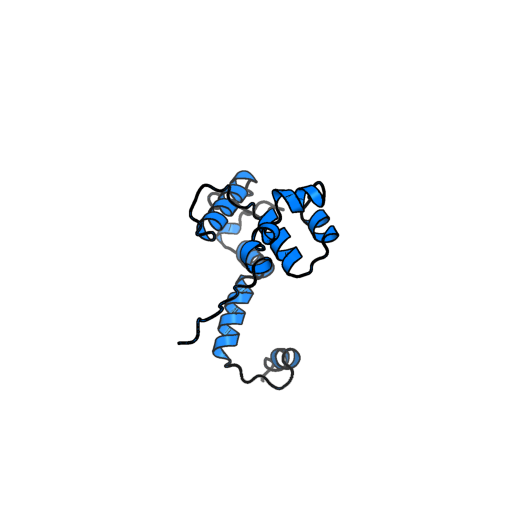94 92 ARG A CA 1
ATOM 694 C C . ARG A 1 92 ? 5.229 11.377 13.721 1.00 67.94 92 ARG A C 1
ATOM 696 O O . ARG A 1 92 ? 4.013 11.182 13.758 1.00 67.94 92 ARG A O 1
ATOM 703 N N . GLN A 1 93 ? 5.923 11.454 12.582 1.00 73.56 93 GLN A N 1
ATOM 704 C CA . GLN A 1 93 ? 5.280 11.347 11.272 1.00 73.56 93 GLN A CA 1
ATOM 705 C C . GLN A 1 93 ? 4.425 10.070 11.174 1.00 73.56 93 GLN A C 1
ATOM 707 O O . GLN A 1 93 ? 4.850 9.005 11.643 1.00 73.56 93 GLN A O 1
ATOM 712 N N . PRO A 1 94 ? 3.231 10.155 10.561 1.00 78.00 94 PRO A N 1
ATOM 713 C CA . PRO A 1 94 ? 2.416 8.988 10.259 1.00 78.00 94 PRO A CA 1
ATOM 714 C C . PRO A 1 94 ? 3.202 7.908 9.524 1.00 78.00 94 PRO A C 1
ATOM 716 O O . PRO A 1 94 ? 3.934 8.201 8.581 1.00 78.00 94 PRO A O 1
ATOM 719 N N . THR A 1 95 ? 2.976 6.639 9.866 1.00 84.44 95 THR A N 1
ATOM 720 C CA . THR A 1 95 ? 3.332 5.568 8.931 1.00 84.44 95 THR A CA 1
ATOM 721 C C . THR A 1 95 ? 2.298 5.536 7.807 1.00 84.44 95 THR A C 1
ATOM 723 O O . THR A 1 95 ? 1.106 5.716 8.057 1.00 84.44 95 THR A O 1
ATOM 726 N N . ILE A 1 96 ? 2.732 5.259 6.573 1.00 85.25 96 ILE A N 1
ATOM 727 C CA . ILE A 1 96 ? 1.823 5.107 5.419 1.00 85.25 96 ILE A CA 1
ATOM 728 C C . ILE A 1 96 ? 0.746 4.071 5.721 1.00 85.25 96 ILE A C 1
ATOM 730 O O . ILE A 1 96 ? -0.425 4.298 5.452 1.00 85.25 96 ILE A O 1
ATOM 734 N N . ARG A 1 97 ? 1.142 2.965 6.359 1.00 90.19 97 ARG A N 1
ATOM 735 C CA . ARG A 1 97 ? 0.239 1.900 6.793 1.00 90.19 97 ARG A CA 1
ATOM 736 C C . ARG A 1 97 ? -0.889 2.415 7.688 1.00 90.19 97 ARG A C 1
ATOM 738 O O . ARG A 1 97 ? -2.038 2.053 7.472 1.00 90.19 97 ARG A O 1
ATOM 745 N N . SER A 1 98 ? -0.570 3.272 8.660 1.00 89.44 98 SER A N 1
ATOM 746 C CA . SER A 1 98 ? -1.559 3.901 9.545 1.00 89.44 98 SER A CA 1
ATOM 747 C C . SER A 1 98 ? -2.502 4.821 8.772 1.00 89.44 98 SER A C 1
ATOM 749 O O . SER A 1 98 ? -3.710 4.693 8.930 1.00 89.44 98 SER A O 1
ATOM 751 N N . VAL A 1 99 ? -1.978 5.683 7.891 1.00 88.00 99 VAL A N 1
ATOM 752 C CA . VAL A 1 99 ? -2.807 6.587 7.070 1.00 88.00 99 VAL A CA 1
ATOM 753 C C . VAL A 1 99 ? -3.731 5.804 6.139 1.00 88.00 99 VAL A C 1
ATOM 755 O O . VAL A 1 99 ? -4.920 6.089 6.070 1.00 88.00 99 VAL A O 1
ATOM 758 N N . ALA A 1 100 ? -3.204 4.796 5.445 1.00 89.88 100 ALA A N 1
ATOM 759 C CA . ALA A 1 100 ? -3.976 3.970 4.525 1.00 89.88 100 ALA A CA 1
ATOM 760 C C . ALA A 1 100 ? -5.074 3.177 5.248 1.00 89.88 100 ALA A C 1
ATOM 762 O O . ALA A 1 100 ? -6.205 3.143 4.774 1.00 89.88 100 ALA A O 1
ATOM 763 N N . SER A 1 101 ? -4.760 2.591 6.410 1.00 93.88 101 SER A N 1
ATOM 764 C CA . SER A 1 101 ? -5.729 1.845 7.228 1.00 93.88 101 SER A CA 1
ATOM 765 C C . SER A 1 101 ? -6.853 2.749 7.744 1.00 93.88 101 SER A C 1
ATOM 767 O O . SER A 1 101 ? -8.023 2.387 7.670 1.00 93.88 101 SER A O 1
ATOM 769 N N . ASP A 1 102 ? -6.511 3.949 8.221 1.00 91.44 102 ASP A N 1
ATOM 770 C CA . ASP A 1 102 ? -7.483 4.943 8.690 1.00 91.44 102 ASP A CA 1
ATOM 771 C C . ASP A 1 102 ? -8.394 5.424 7.548 1.00 91.44 102 ASP A C 1
ATOM 773 O O . ASP A 1 102 ? -9.614 5.448 7.688 1.00 91.44 102 ASP A O 1
ATOM 777 N N . LEU A 1 103 ? -7.820 5.707 6.373 1.00 90.50 103 LEU A N 1
ATOM 778 C CA . LEU A 1 103 ? -8.579 6.076 5.175 1.00 90.50 103 LEU A CA 1
ATOM 779 C C . LEU A 1 103 ? -9.475 4.945 4.655 1.00 90.50 103 LEU A C 1
ATOM 781 O O . LEU A 1 103 ? -10.550 5.226 4.131 1.00 90.50 103 LEU A O 1
ATOM 785 N N . ALA A 1 104 ? -9.041 3.687 4.750 1.00 92.31 104 ALA A N 1
ATOM 786 C CA . ALA A 1 104 ? -9.863 2.537 4.384 1.00 92.31 104 ALA A CA 1
ATOM 787 C C . ALA A 1 104 ? -11.084 2.433 5.308 1.00 92.31 104 ALA A C 1
ATOM 789 O O . ALA A 1 104 ? -12.211 2.319 4.826 1.00 92.31 104 ALA A O 1
ATOM 790 N N . LEU A 1 105 ? -10.869 2.581 6.618 1.00 92.25 105 LEU A N 1
ATOM 791 C CA . LEU A 1 105 ? -11.947 2.579 7.604 1.00 92.25 105 LEU A CA 1
ATOM 792 C C . LEU A 1 105 ? -12.934 3.735 7.372 1.00 92.25 105 LEU A C 1
ATOM 794 O O . LEU A 1 105 ? -14.144 3.525 7.394 1.00 92.25 105 LEU A O 1
ATOM 798 N N . LEU A 1 106 ? -12.436 4.943 7.078 1.00 89.00 106 LEU A N 1
ATOM 799 C CA . LEU A 1 106 ? -13.275 6.100 6.730 1.00 89.00 106 LEU A CA 1
ATOM 800 C C . LEU A 1 106 ? -14.100 5.889 5.450 1.00 89.00 106 LEU A C 1
ATOM 802 O O . LEU A 1 106 ? -15.148 6.508 5.295 1.00 89.00 106 LEU A O 1
ATOM 806 N N . ARG A 1 107 ? -13.653 5.011 4.543 1.00 91.88 107 ARG A N 1
ATOM 807 C CA . ARG A 1 107 ? -14.399 4.608 3.339 1.00 91.88 107 ARG A CA 1
ATOM 808 C C . ARG A 1 107 ? -15.323 3.408 3.561 1.00 91.88 107 ARG A C 1
ATOM 810 O O . ARG A 1 107 ? -15.860 2.879 2.594 1.00 91.88 107 ARG A O 1
ATOM 817 N N . GLY A 1 108 ? -15.519 2.986 4.809 1.00 92.62 108 GLY A N 1
ATOM 818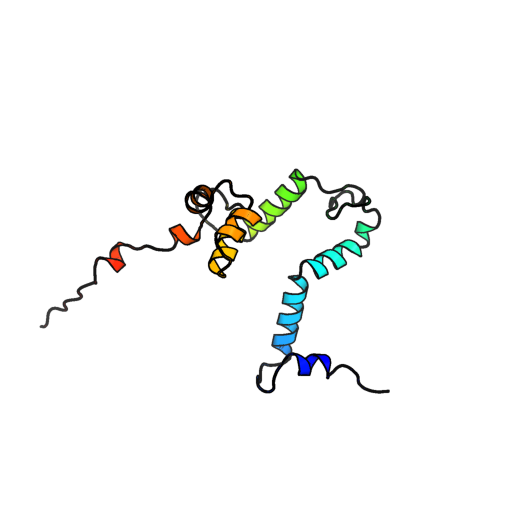 C CA . GLY A 1 108 ? -16.445 1.911 5.160 1.00 92.62 108 GLY A CA 1
ATOM 819 C C . GLY A 1 108 ? -15.891 0.501 4.959 1.00 92.62 108 GLY A C 1
ATOM 820 O O . GLY A 1 108 ? -16.669 -0.449 4.992 1.00 92.62 108 GLY A O 1
ATOM 821 N N . VAL A 1 109 ? -14.576 0.336 4.766 1.00 94.56 109 VAL A N 1
ATOM 822 C CA . VAL A 1 109 ? -13.962 -1.001 4.793 1.00 94.56 109 VAL A CA 1
ATOM 823 C C . VAL A 1 109 ? -14.141 -1.589 6.200 1.00 94.56 109 VAL A C 1
ATOM 825 O O . VAL A 1 109 ? -13.838 -0.888 7.174 1.00 94.56 109 VAL A O 1
ATOM 828 N N . PRO A 1 110 ? -14.619 -2.842 6.337 1.00 96.19 110 PRO A N 1
ATOM 829 C CA . PRO A 1 110 ? -14.801 -3.479 7.636 1.00 96.19 110 PRO A CA 1
ATOM 830 C C . PRO A 1 110 ? -13.526 -3.451 8.480 1.00 96.19 110 PRO A C 1
ATOM 832 O O . PRO A 1 110 ? -12.418 -3.630 7.973 1.00 96.19 110 PRO A O 1
ATOM 835 N N . LEU A 1 111 ? -13.675 -3.250 9.792 1.00 94.31 111 LEU A N 1
ATOM 836 C CA . LEU A 1 111 ? -12.530 -3.155 10.697 1.00 94.31 111 LEU A CA 1
ATOM 837 C C . LEU A 1 111 ? -11.669 -4.424 10.657 1.00 94.31 111 LEU A C 1
ATOM 839 O O . LEU A 1 111 ? -10.453 -4.310 10.576 1.00 94.31 111 LEU A O 1
ATOM 843 N N . ASP A 1 112 ? -12.279 -5.609 10.637 1.00 96.31 112 ASP A N 1
ATOM 844 C CA . ASP A 1 112 ? -11.555 -6.886 10.574 1.00 96.31 112 ASP A CA 1
ATOM 845 C C . ASP A 1 112 ? -10.708 -7.019 9.301 1.00 96.31 112 ASP A C 1
ATOM 847 O O . ASP A 1 112 ? -9.571 -7.504 9.355 1.00 96.31 112 ASP A O 1
ATOM 851 N N . ASP A 1 113 ? -11.200 -6.494 8.176 1.00 96.31 113 ASP A N 1
ATOM 852 C CA . ASP A 1 113 ? -10.431 -6.418 6.938 1.00 96.31 113 ASP A CA 1
ATOM 853 C C . ASP A 1 113 ? -9.269 -5.439 7.091 1.00 96.31 113 ASP A C 1
ATOM 855 O O . ASP A 1 113 ? -8.147 -5.760 6.706 1.00 96.31 113 ASP A O 1
ATOM 859 N N . VAL A 1 114 ? -9.482 -4.271 7.701 1.00 95.25 114 VAL A N 1
ATOM 860 C CA . VAL A 1 114 ? -8.401 -3.306 7.970 1.00 95.25 114 VAL A CA 1
ATOM 861 C C . VAL A 1 114 ? -7.330 -3.904 8.888 1.00 95.25 114 VAL A C 1
ATOM 863 O O . VAL A 1 114 ? -6.138 -3.702 8.646 1.00 95.25 114 VAL A O 1
ATOM 866 N N . ILE A 1 115 ? -7.723 -4.660 9.917 1.00 95.75 115 ILE A N 1
ATOM 867 C CA . ILE A 1 115 ? -6.797 -5.337 10.836 1.00 95.75 115 ILE A CA 1
ATOM 868 C C . ILE A 1 115 ? -5.976 -6.395 10.103 1.00 95.75 115 ILE A C 1
ATOM 870 O O . ILE A 1 115 ? -4.743 -6.378 10.192 1.00 95.75 115 ILE A O 1
ATOM 874 N N . THR A 1 116 ? -6.645 -7.245 9.327 1.00 95.00 116 THR A N 1
ATOM 875 C CA . THR A 1 116 ? -6.015 -8.323 8.558 1.00 95.00 116 THR A CA 1
ATOM 876 C C . THR A 1 116 ? -5.082 -7.776 7.475 1.00 95.00 116 THR A C 1
ATOM 878 O O . THR A 1 116 ? -3.888 -8.076 7.471 1.00 95.00 116 THR A O 1
ATOM 881 N N . HIS A 1 117 ? -5.579 -6.903 6.594 1.00 92.88 117 HIS A N 1
ATOM 882 C CA . HIS A 1 117 ? -4.803 -6.339 5.481 1.00 92.88 117 HIS A CA 1
ATOM 883 C C . HIS A 1 117 ? -3.711 -5.376 5.956 1.00 92.88 117 HIS A C 1
ATOM 885 O O . HIS A 1 117 ? -2.657 -5.253 5.331 1.00 92.88 117 HIS A O 1
ATOM 891 N N . GLY A 1 118 ? -3.942 -4.693 7.077 1.00 91.69 118 GLY A N 1
ATOM 892 C CA . GLY A 1 118 ? -2.958 -3.834 7.720 1.00 91.69 118 GLY A CA 1
ATOM 893 C C . GLY A 1 118 ? -1.898 -4.596 8.515 1.00 91.69 118 GLY A C 1
ATOM 894 O O . GLY A 1 118 ? -0.948 -3.963 8.981 1.00 91.69 118 GLY A O 1
ATOM 895 N N . ASN A 1 119 ? -2.019 -5.919 8.674 1.00 94.81 119 ASN A N 1
ATOM 896 C CA . ASN A 1 119 ? -1.144 -6.745 9.510 1.00 94.81 119 ASN A CA 1
ATOM 897 C C . ASN A 1 119 ? -0.956 -6.138 10.917 1.00 94.81 119 ASN A C 1
ATOM 899 O O . ASN A 1 119 ? 0.164 -5.896 11.391 1.00 94.81 119 ASN A O 1
ATOM 903 N N . TRP A 1 120 ? -2.070 -5.758 11.541 1.00 95.00 120 TRP A N 1
ATOM 904 C CA . TRP A 1 120 ? -2.093 -5.219 12.896 1.00 95.00 120 TRP A CA 1
ATOM 905 C C . TRP A 1 120 ? -2.197 -6.365 13.902 1.00 95.00 120 TRP A C 1
ATOM 907 O O . TRP A 1 120 ? -2.935 -7.318 13.682 1.00 95.00 120 TRP A O 1
ATOM 917 N N . ALA A 1 121 ? -1.486 -6.268 15.030 1.00 95.12 121 ALA A N 1
ATOM 918 C CA . ALA A 1 121 ? -1.512 -7.326 16.044 1.00 95.12 121 ALA A CA 1
ATOM 919 C C . ALA A 1 121 ? -2.903 -7.495 16.684 1.00 95.12 121 ALA A C 1
ATOM 921 O O . ALA A 1 121 ? -3.258 -8.585 17.119 1.00 95.12 121 ALA A O 1
ATOM 922 N N . SER A 1 122 ? -3.683 -6.412 16.763 1.00 95.25 122 SER A N 1
ATOM 923 C CA . SER A 1 122 ? -5.078 -6.432 17.204 1.00 95.25 122 SER A CA 1
ATOM 924 C C . SER A 1 122 ? -5.811 -5.156 16.790 1.00 95.25 122 SER A C 1
ATOM 926 O O . SER A 1 122 ? -5.189 -4.127 16.507 1.00 95.25 122 SER A O 1
ATOM 928 N N . SER A 1 123 ? -7.145 -5.208 16.837 1.00 93.56 123 SER A N 1
ATOM 929 C CA . SER A 1 123 ? -8.005 -4.032 16.662 1.00 93.56 123 SER A CA 1
ATOM 930 C C . SER A 1 123 ? -7.677 -2.917 17.661 1.00 93.56 123 SER A C 1
ATOM 932 O O . SER A 1 123 ? -7.491 -1.767 17.274 1.00 93.56 123 SER A O 1
ATOM 934 N N . MET A 1 124 ? -7.468 -3.269 18.934 1.00 93.81 124 MET A N 1
ATOM 935 C CA . MET A 1 124 ? -7.100 -2.311 19.979 1.00 93.81 124 MET A CA 1
ATOM 936 C C . MET A 1 124 ? -5.739 -1.646 19.720 1.00 93.81 124 MET A C 1
ATOM 938 O O . MET A 1 124 ? -5.586 -0.450 19.959 1.00 93.81 124 MET A O 1
ATOM 942 N N . MET A 1 125 ? -4.751 -2.389 19.206 1.00 92.25 125 MET A N 1
ATOM 943 C CA . MET A 1 125 ? -3.448 -1.819 18.846 1.00 92.25 125 MET A CA 1
ATOM 944 C C . MET A 1 125 ? -3.603 -0.762 17.746 1.00 92.25 125 MET A C 1
ATOM 946 O O . MET A 1 125 ? -3.036 0.327 17.853 1.00 92.25 125 MET A O 1
ATOM 950 N N . PHE A 1 126 ? -4.383 -1.075 16.709 1.00 92.38 126 PHE A N 1
ATOM 951 C CA . PHE A 1 126 ? -4.685 -0.139 15.633 1.00 92.38 126 PHE A CA 1
ATOM 952 C C . PHE A 1 126 ? -5.442 1.093 16.151 1.00 92.38 126 PHE A C 1
ATOM 954 O O . PHE A 1 126 ? -4.986 2.218 15.944 1.00 92.38 126 PHE A O 1
ATOM 961 N N . ASP A 1 127 ? -6.539 0.894 16.881 1.00 91.12 127 ASP A N 1
ATOM 962 C CA . ASP A 1 127 ? -7.415 1.975 17.344 1.00 91.12 127 ASP A CA 1
ATOM 963 C C . ASP A 1 127 ? -6.738 2.919 18.355 1.00 91.12 127 ASP A C 1
ATOM 965 O O . ASP A 1 127 ? -6.996 4.123 18.346 1.00 91.12 127 ASP A O 1
ATOM 969 N N . ASN A 1 128 ? -5.837 2.408 19.204 1.00 89.12 128 ASN A N 1
ATOM 970 C CA . ASN A 1 128 ? -5.132 3.217 20.206 1.00 89.12 128 ASN A CA 1
ATOM 971 C C . ASN A 1 128 ? -3.917 3.969 19.650 1.00 89.12 128 ASN A C 1
ATOM 973 O O . ASN A 1 128 ? -3.622 5.070 20.109 1.00 89.12 128 ASN A O 1
ATOM 977 N N . HIS A 1 129 ? -3.177 3.378 18.708 1.00 86.19 129 HIS A N 1
ATOM 978 C CA . HIS A 1 129 ? -1.862 3.904 18.314 1.00 86.19 129 HIS A CA 1
ATOM 979 C C . HIS A 1 129 ? -1.774 4.370 16.861 1.00 86.19 129 HIS A C 1
ATOM 981 O O . HIS A 1 129 ? -0.820 5.067 16.503 1.00 86.19 129 HIS A O 1
ATOM 987 N N . TYR A 1 130 ? -2.725 3.981 16.011 1.00 89.00 130 TYR A N 1
ATOM 988 C CA . TYR A 1 130 ? -2.607 4.161 14.564 1.00 89.00 130 TYR A CA 1
ATOM 989 C C . TYR A 1 130 ? -3.857 4.734 13.890 1.00 89.00 130 TYR A C 1
ATOM 991 O O . TYR A 1 130 ? -3.719 5.262 12.784 1.00 89.00 130 TYR A O 1
ATOM 999 N N . ARG A 1 131 ? -5.036 4.687 14.519 1.00 88.81 131 ARG A N 1
ATOM 1000 C CA . ARG A 1 131 ? -6.252 5.328 14.006 1.00 88.81 131 ARG A CA 1
ATOM 1001 C C . ARG A 1 131 ? -6.204 6.833 14.255 1.00 88.81 131 ARG A C 1
ATOM 1003 O O . ARG A 1 131 ? -6.194 7.292 15.395 1.00 88.81 131 ARG A O 1
ATOM 1010 N N . ARG A 1 132 ? -6.168 7.613 13.177 1.00 83.00 132 ARG A N 1
ATOM 1011 C CA . ARG A 1 132 ? -6.031 9.077 13.242 1.00 83.00 132 ARG A CA 1
ATOM 1012 C C . ARG A 1 132 ? -7.370 9.768 13.382 1.00 83.00 132 ARG A C 1
ATOM 1014 O O . ARG A 1 132 ? -7.457 10.761 14.101 1.00 83.00 132 ARG A O 1
ATOM 1021 N N . SER A 1 133 ? -8.413 9.210 12.772 1.00 80.50 133 SER A N 1
ATOM 1022 C CA . SER A 1 133 ? -9.765 9.756 12.866 1.00 80.50 133 SER A CA 1
ATOM 1023 C C . SER A 1 133 ? -10.267 9.848 14.313 1.00 80.50 133 SER A C 1
ATOM 1025 O O . SER A 1 133 ? -11.131 10.666 14.612 1.00 80.50 133 SER A O 1
ATOM 1027 N N . ARG A 1 134 ? -9.708 9.041 15.229 1.00 74.38 134 ARG A N 1
ATOM 1028 C CA . ARG A 1 134 ? -10.050 9.044 16.657 1.00 74.38 134 ARG A CA 1
ATOM 1029 C C . ARG A 1 134 ? -9.738 10.374 17.351 1.00 74.38 134 ARG A C 1
ATOM 1031 O O . ARG A 1 134 ? -10.441 10.737 18.282 1.00 74.38 134 ARG A O 1
ATOM 1038 N N . HIS A 1 135 ? -8.725 11.109 16.889 1.00 62.59 135 HIS A N 1
ATOM 1039 C CA . HIS A 1 135 ? -8.321 12.390 17.481 1.00 62.59 135 HIS A CA 1
ATOM 1040 C C . HIS A 1 135 ? -9.022 13.615 16.870 1.00 62.59 135 HIS A C 1
ATOM 1042 O O . HIS A 1 135 ? -8.828 14.721 17.363 1.00 62.59 135 HIS A O 1
ATOM 1048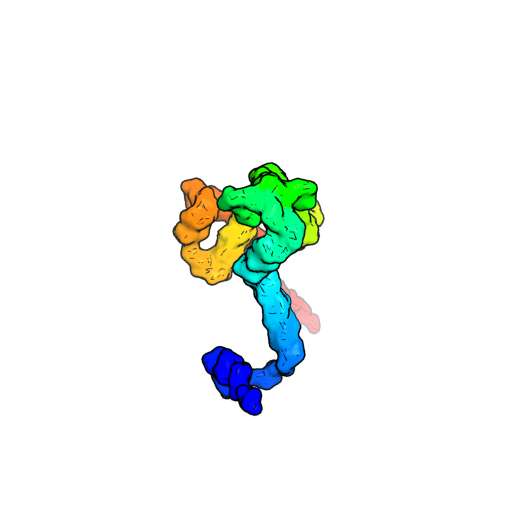 N N . ILE A 1 136 ? -9.820 13.446 15.809 1.00 59.44 136 ILE A N 1
ATOM 1049 C CA . ILE A 1 136 ? -10.441 14.569 15.078 1.00 59.44 136 ILE A CA 1
ATOM 1050 C C . ILE A 1 136 ? -11.778 14.998 15.707 1.00 59.44 136 ILE A C 1
ATOM 1052 O O . ILE A 1 136 ? -12.268 16.092 15.449 1.00 59.44 136 ILE A O 1
ATOM 1056 N N . SER A 1 137 ? -12.352 14.183 16.588 1.00 59.16 137 SER A N 1
ATOM 1057 C CA . SER A 1 137 ? -13.648 14.448 17.203 1.00 59.16 137 SER A CA 1
ATOM 1058 C C . SER A 1 137 ? -13.514 14.452 18.713 1.00 59.16 137 SER A C 1
ATOM 1060 O O . SER A 1 137 ? -13.599 13.399 19.338 1.00 59.16 137 SER A O 1
ATOM 1062 N N . SER A 1 138 ? -13.300 15.638 19.277 1.00 56.28 138 SER A N 1
ATOM 1063 C CA . SER A 1 138 ? -14.209 16.146 20.302 1.00 56.28 138 SER A CA 1
ATOM 1064 C C . SER A 1 138 ? -13.682 17.466 20.858 1.00 56.28 138 SER A C 1
ATOM 1066 O O . SER A 1 138 ? -12.902 17.481 21.813 1.00 56.28 138 SER A O 1
ATOM 1068 N N . ASP A 1 139 ? -14.171 18.589 20.337 1.00 60.66 139 ASP A N 1
ATOM 1069 C CA . ASP A 1 139 ? -14.387 19.714 21.240 1.00 60.66 139 ASP A CA 1
ATOM 1070 C C . ASP A 1 139 ? -15.576 19.331 22.134 1.00 60.66 139 ASP A C 1
ATOM 1072 O O . ASP A 1 139 ? -16.736 19.628 21.857 1.00 60.66 139 ASP A O 1
ATOM 1076 N N . ILE A 1 140 ? -15.279 18.542 23.172 1.00 67.56 140 ILE A N 1
ATOM 1077 C CA . ILE A 1 140 ? -16.267 18.071 24.152 1.00 67.56 140 ILE A CA 1
ATOM 1078 C C . ILE A 1 140 ? -16.991 19.286 24.746 1.00 67.56 140 ILE A C 1
ATOM 1080 O O . ILE A 1 140 ? -18.183 19.224 25.030 1.00 67.56 140 ILE A O 1
ATOM 1084 N N . THR A 1 141 ? -16.282 20.411 24.866 1.00 70.88 141 THR A N 1
ATOM 1085 C CA . THR A 1 141 ? -16.771 21.680 25.400 1.00 70.88 141 THR A CA 1
ATOM 1086 C C . THR A 1 141 ? -17.975 22.202 24.626 1.00 70.88 141 THR A C 1
ATOM 1088 O O . THR A 1 141 ? -18.986 22.510 25.251 1.00 70.88 141 THR A O 1
ATOM 1091 N N . SER A 1 142 ? -17.923 22.245 23.290 1.00 66.44 142 SER A N 1
ATOM 1092 C CA . SER A 1 142 ? -19.057 22.702 22.470 1.00 66.44 142 SER A CA 1
ATOM 1093 C C . SER A 1 142 ? -20.194 21.682 22.373 1.00 66.44 142 SER A C 1
ATOM 1095 O O . SER A 1 142 ? -21.338 22.071 22.152 1.00 66.44 142 SER A O 1
ATOM 1097 N N . SER A 1 143 ? -19.918 20.392 22.592 1.00 66.81 143 SER A N 1
ATOM 1098 C CA . SER A 1 143 ? -20.966 19.366 22.678 1.00 66.81 143 SER A CA 1
ATOM 1099 C C . SER A 1 143 ? -21.696 19.353 24.026 1.00 66.81 143 SER A C 1
ATOM 1101 O O . SER A 1 143 ? -22.845 18.916 24.078 1.00 66.81 143 SER A O 1
ATOM 1103 N N . VAL A 1 144 ? -21.035 19.751 25.116 1.00 72.38 144 VAL A N 1
ATOM 1104 C CA . VAL A 1 144 ? -21.581 19.679 26.484 1.00 72.38 144 VAL A CA 1
ATOM 1105 C C . VAL A 1 144 ? -22.151 21.017 26.943 1.00 72.38 144 VAL A C 1
ATOM 1107 O O . VAL A 1 144 ? -23.131 21.034 27.686 1.00 72.38 144 VAL A O 1
ATOM 1110 N N . LEU A 1 145 ? -21.573 22.136 26.506 1.00 73.56 145 LEU A N 1
ATOM 1111 C CA . LEU A 1 145 ? -22.063 23.472 26.824 1.00 73.56 145 LEU A CA 1
ATOM 1112 C C . LEU A 1 145 ? -22.838 24.023 25.620 1.00 73.56 145 LEU A C 1
ATOM 1114 O O . LEU A 1 145 ? -22.225 24.620 24.732 1.00 73.56 145 LEU A O 1
ATOM 1118 N N . PRO A 1 146 ? -24.177 23.875 25.558 1.00 66.12 146 PRO A N 1
ATOM 1119 C CA . PRO A 1 146 ? -24.959 24.711 24.663 1.00 66.12 146 PRO A CA 1
ATOM 1120 C C . PRO A 1 146 ? -24.684 26.162 25.063 1.00 66.12 146 PRO A C 1
ATOM 1122 O O . PRO A 1 146 ? -24.968 26.563 26.190 1.00 66.12 146 PRO A O 1
ATOM 1125 N N . CYS A 1 147 ? -24.067 26.934 24.167 1.00 60.97 147 CYS A N 1
ATOM 1126 C CA . CYS A 1 147 ? -23.826 28.354 24.380 1.00 60.97 147 CYS A CA 1
ATOM 1127 C C . CYS A 1 147 ? -25.185 29.043 24.547 1.00 60.97 147 CYS A C 1
ATOM 1129 O O . CYS A 1 147 ? -25.869 29.350 23.571 1.00 60.97 147 CYS A O 1
ATOM 1131 N N . SER A 1 148 ? -25.616 29.237 25.791 1.00 61.03 148 SER A N 1
ATOM 1132 C CA . SER A 1 148 ? -26.789 30.031 26.113 1.00 61.03 148 SER A CA 1
ATOM 1133 C C . SER A 1 148 ? -26.411 31.496 25.934 1.00 61.03 148 SER A C 1
ATOM 1135 O O . SER A 1 148 ? -26.034 32.179 26.886 1.00 61.03 148 SER A O 1
ATOM 1137 N N . SER A 1 149 ? -26.486 31.981 24.697 1.00 59.97 149 SER A N 1
ATOM 1138 C CA . SER A 1 149 ? -26.515 33.410 24.410 1.00 59.97 149 SER A CA 1
ATOM 1139 C C . SER A 1 149 ? -27.860 33.971 24.883 1.00 59.97 149 SER A C 1
ATOM 1141 O O . SER A 1 149 ? -28.776 34.194 24.091 1.00 59.97 149 SER A O 1
ATOM 1143 N N . SER A 1 150 ? -28.015 34.160 26.192 1.00 54.16 150 SER A N 1
ATOM 1144 C CA . SER A 1 150 ? -29.070 35.015 26.724 1.00 54.16 150 SER A CA 1
ATOM 1145 C C . SER A 1 150 ? -28.641 36.461 26.490 1.00 54.16 150 SER A C 1
ATOM 1147 O O . SER A 1 150 ? -27.852 37.012 27.259 1.00 54.16 150 SER A O 1
ATOM 1149 N N . SER A 1 151 ? -29.113 37.058 25.397 1.00 56.59 151 SER A N 1
ATOM 1150 C CA . SER A 1 151 ? -29.037 38.506 25.200 1.00 56.59 151 SER A CA 1
ATOM 1151 C C . SER A 1 151 ? -29.833 39.197 26.313 1.00 56.59 151 SER A C 1
ATOM 1153 O O . SER A 1 151 ? -31.009 38.869 26.485 1.00 56.59 151 SER A O 1
ATOM 1155 N N . PRO A 1 152 ? -29.257 40.143 27.072 1.00 56.03 152 PRO A N 1
ATOM 1156 C CA . PRO A 1 152 ? -30.053 41.001 27.932 1.00 56.03 152 PRO A CA 1
ATOM 1157 C C . PRO A 1 152 ? -30.824 41.996 27.054 1.00 56.03 152 PRO A C 1
ATOM 1159 O O . PRO A 1 152 ? -30.223 42.793 26.335 1.00 56.03 152 PRO A O 1
ATOM 1162 N N . SER A 1 153 ? -32.157 41.923 27.092 1.00 54.25 153 SER A N 1
ATOM 1163 C CA . SER A 1 153 ? -33.032 42.992 26.603 1.00 54.25 153 SER A CA 1
ATOM 1164 C C . SER A 1 153 ? -32.746 44.280 27.373 1.00 54.25 153 SER A C 1
ATOM 1166 O O . SER A 1 153 ? -32.779 44.278 28.605 1.00 54.25 153 SER A O 1
ATOM 1168 N N . ALA A 1 154 ? -32.520 45.361 26.634 1.00 51.84 154 ALA A N 1
ATOM 1169 C CA . ALA A 1 154 ? -32.709 46.734 27.080 1.00 51.84 154 ALA A CA 1
ATOM 1170 C C . ALA A 1 154 ? -33.681 47.411 26.111 1.00 51.84 154 ALA A C 1
ATOM 1172 O O . ALA A 1 154 ? -33.558 47.134 24.893 1.00 51.84 154 ALA A O 1
#

Secondary structure (DSSP, 8-state):
----SSHHHHTTS-S-----HHHHHHHHHHHHHT-HHHHHHHHHS-GGGTTPPTT-SSB-SS-TTSBPPHHHHHHHHHHHHHHH----SSPPPPPHHHHHHHHHHHTT--HHHHHHHTT-S-HHHHHHHT-SGGGS---HHHHH------PPP-

Organism: NCBI:txid688661

Sequence (154 aa):
MTEELPEAVEKIIGPSSSLQYGDTLMTLLATLWWRPVTAFEALRDHPGAVNRPPGALFISTTHASVAASCDTISRWLRKVVSHSITSSSSSRQPTIRSVASDLALLRGVPLDDVITHGNWASSMMFDNHYRRSRHISSDITSSVLPCSSSSPSA

pLDDT: mean 73.46, std 17.81, range [34.75, 96.31]

Foldseek 3Di:
DDDDDPPVVPVVDDPDDPDDPVVVVVVVVVVCCVDPVSVQVCCCPPPQLPLADPPASAADPVHSVHHQDPVRVVVVQVVVQVVVDPDDDDDDRADPLLVVLLVCVVVVNDLVCSCVVSVPPDSCSSVVPRNPVNPVDDPVVCVVDVPPPPDDDD

Radius of gyration: 24.15 Å; chains: 1; bounding box: 55×58×71 Å